Protein AF-A0A1G7CCJ1-F1 (afdb_monomer_lite)

Radius of gyration: 15.15 Å; chains: 1; bounding box: 44×26×37 Å

Sequence (143 aa):
MKAAAIASVDDFLDRLARQVRGIEDPAEAMTEGVVYTLAEVRRTPHLGILLTGTYPNVHPDGITSPEARAFGMTMIRRFDVDWERHGYDDDALGELVEYVLRTMQSFFVSPGNPPRSDDELRGYLRRWMGTAIMAQTRRSASN

Secondary structure (DSSP, 8-state):
-HHHHHHHHHHHHHHHHHHTTT---HHHHHHHHHHHHHHHHHH-HHHHHHHTT--TTS-TTGGGSHHHHHHHHHHHTTSS--TTTTT--HHHHHHHHHHHHHHHHHHHH--BTTBPPHHHHHHHHIIIIIHHHHHHHHHHTT-

Organism: NCBI:txid168276

pLDDT: mean 82.75, std 15.92, range [35.06, 98.06]

Foldseek 3Di:
DVVVLVVVVVVLLVVLLVQQEPPAQPLLSLLRSLLSLLVVCVVPVSSVCVQQVVPPPDDPVTCLPPVNLVVLLVSSVSHNYPQVLLQDDPVNSSVLSNVSSVVSNCCSVDCDVVHDDSVVSSVVSCVPVVVVSSVNSVVNVVD

Structure (mmCIF, N/CA/C/O backbone):
data_AF-A0A1G7CCJ1-F1
#
_entry.id   AF-A0A1G7CCJ1-F1
#
loop_
_atom_site.group_PDB
_atom_site.id
_atom_site.type_symbol
_atom_site.label_atom_id
_atom_site.label_alt_id
_atom_site.label_comp_id
_atom_site.label_asym_id
_atom_site.label_entity_id
_atom_site.label_seq_id
_atom_site.pdbx_PDB_ins_code
_atom_site.Cartn_x
_atom_site.Cartn_y
_atom_site.Cartn_z
_atom_site.occupancy
_atom_site.B_iso_or_equiv
_atom_site.auth_seq_id
_atom_site.auth_comp_id
_atom_site.auth_asym_id
_atom_site.auth_atom_id
_atom_site.pdbx_PDB_model_num
ATOM 1 N N . MET A 1 1 ? 13.101 -15.102 -22.897 1.00 54.12 1 MET A N 1
ATOM 2 C CA . MET A 1 1 ? 13.209 -14.045 -21.861 1.00 54.12 1 MET A CA 1
ATOM 3 C C . MET A 1 1 ? 11.857 -13.632 -21.281 1.00 54.12 1 MET A C 1
ATOM 5 O O . MET A 1 1 ? 11.734 -13.671 -20.069 1.00 54.12 1 MET A O 1
ATOM 9 N N . LYS A 1 2 ? 10.823 -13.337 -22.090 1.00 54.59 2 LYS A N 1
ATOM 10 C CA . LYS A 1 2 ? 9.481 -12.956 -21.590 1.00 54.59 2 LYS A CA 1
ATOM 11 C C . LYS A 1 2 ? 8.853 -13.969 -20.609 1.00 54.59 2 LYS A C 1
ATOM 13 O O . LYS A 1 2 ? 8.361 -13.563 -19.569 1.00 54.59 2 LYS A O 1
ATOM 18 N N . ALA A 1 3 ? 8.948 -15.273 -20.888 1.00 56.88 3 ALA A N 1
ATOM 19 C CA . ALA A 1 3 ? 8.424 -16.322 -20.000 1.00 56.88 3 ALA A CA 1
ATOM 20 C C . ALA A 1 3 ? 9.140 -16.398 -18.634 1.00 56.88 3 ALA A C 1
ATOM 22 O O . ALA A 1 3 ? 8.488 -16.585 -17.617 1.00 56.88 3 ALA A O 1
ATOM 23 N N . ALA A 1 4 ? 10.463 -16.196 -18.598 1.00 59.22 4 ALA A N 1
ATOM 24 C CA . ALA A 1 4 ? 11.232 -16.179 -17.349 1.00 59.22 4 ALA A CA 1
ATOM 25 C C . ALA A 1 4 ? 10.944 -14.921 -16.509 1.00 59.22 4 ALA A C 1
ATOM 27 O O . ALA A 1 4 ? 10.896 -14.996 -15.287 1.00 59.22 4 ALA A O 1
ATOM 28 N N . ALA A 1 5 ? 10.705 -13.779 -17.165 1.00 59.91 5 ALA A N 1
ATOM 29 C CA . ALA A 1 5 ? 10.281 -12.552 -16.495 1.00 59.91 5 ALA A CA 1
ATOM 30 C C . ALA A 1 5 ? 8.881 -12.692 -15.872 1.00 59.91 5 ALA A C 1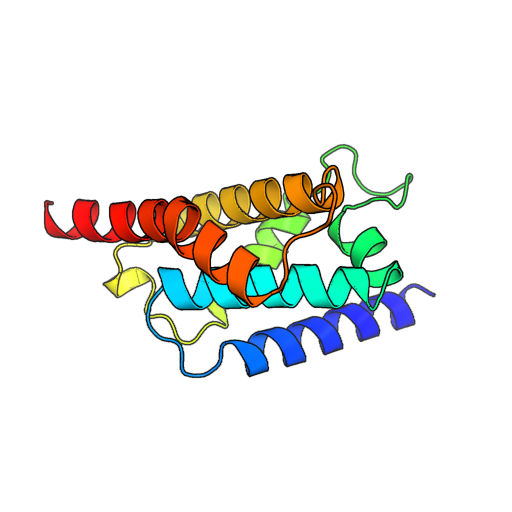
ATOM 32 O O . ALA A 1 5 ? 8.691 -12.285 -14.734 1.00 59.91 5 ALA A O 1
ATOM 33 N N . ILE A 1 6 ? 7.932 -13.316 -16.582 1.00 63.06 6 ILE A N 1
ATOM 34 C CA . ILE A 1 6 ? 6.584 -13.592 -16.055 1.00 63.06 6 ILE A CA 1
ATOM 35 C C . ILE A 1 6 ? 6.656 -14.548 -14.858 1.00 63.06 6 ILE A C 1
ATOM 37 O O . ILE A 1 6 ? 6.134 -14.223 -13.800 1.00 63.06 6 ILE A O 1
ATOM 41 N N . ALA A 1 7 ? 7.400 -15.653 -14.975 1.00 67.88 7 ALA A N 1
ATOM 42 C CA . ALA A 1 7 ? 7.570 -16.604 -13.875 1.00 67.88 7 ALA A CA 1
ATOM 43 C C . ALA A 1 7 ? 8.207 -15.969 -12.622 1.00 67.88 7 ALA A C 1
ATOM 45 O O . ALA A 1 7 ? 7.828 -16.295 -11.502 1.00 67.88 7 ALA A O 1
ATOM 46 N N . SER A 1 8 ? 9.154 -15.040 -12.801 1.00 70.75 8 SER A N 1
ATOM 47 C CA . SER A 1 8 ? 9.759 -14.301 -11.687 1.00 70.75 8 SER A CA 1
ATOM 48 C C . SER A 1 8 ? 8.778 -13.351 -10.999 1.00 70.75 8 SER A C 1
ATOM 50 O O . SER A 1 8 ? 8.907 -13.131 -9.795 1.00 70.75 8 SER A O 1
ATOM 52 N N . VAL A 1 9 ? 7.844 -12.756 -11.746 1.00 72.56 9 VAL A N 1
ATOM 53 C CA . VAL A 1 9 ? 6.793 -11.905 -11.177 1.00 72.56 9 VAL A CA 1
ATOM 54 C C . VAL A 1 9 ? 5.794 -12.767 -10.419 1.00 72.56 9 VAL A C 1
ATOM 56 O O . VAL A 1 9 ? 5.519 -12.456 -9.268 1.00 72.56 9 VAL A O 1
ATOM 59 N N . ASP A 1 10 ? 5.322 -13.865 -11.008 1.00 76.69 10 ASP A N 1
ATOM 60 C CA . ASP A 1 10 ? 4.365 -14.769 -10.360 1.00 76.69 10 ASP A CA 1
ATOM 61 C C . ASP A 1 10 ? 4.911 -15.315 -9.030 1.00 76.69 10 ASP A C 1
ATOM 63 O O . ASP A 1 10 ? 4.242 -15.214 -8.002 1.00 76.69 10 ASP A O 1
ATOM 67 N N . ASP A 1 11 ? 6.167 -15.780 -9.004 1.00 83.38 11 ASP A N 1
ATOM 68 C CA . ASP A 1 11 ? 6.814 -16.224 -7.761 1.00 83.38 11 ASP A CA 1
ATOM 69 C C . ASP A 1 11 ? 6.924 -15.094 -6.722 1.00 83.38 11 ASP A C 1
ATOM 71 O O . ASP A 1 11 ? 6.679 -15.302 -5.532 1.00 83.38 11 ASP A O 1
ATOM 75 N N . PHE A 1 12 ? 7.255 -13.872 -7.151 1.00 84.88 12 PHE A N 1
ATOM 76 C CA . PHE A 1 12 ? 7.267 -12.717 -6.255 1.00 84.88 12 PHE A CA 1
ATOM 77 C C . PHE A 1 12 ? 5.878 -12.449 -5.655 1.00 84.88 12 PHE A C 1
ATOM 79 O O . PHE A 1 12 ? 5.780 -12.205 -4.451 1.00 84.88 12 PHE A O 1
ATOM 86 N N . LEU A 1 13 ? 4.810 -12.531 -6.453 1.00 83.44 13 LEU A N 1
ATOM 87 C CA . LEU A 1 13 ? 3.446 -12.318 -5.967 1.00 83.44 13 LEU A CA 1
ATOM 88 C C . LEU A 1 13 ? 3.031 -13.373 -4.947 1.00 83.44 13 LEU A C 1
ATOM 90 O O . LEU A 1 13 ? 2.451 -13.023 -3.920 1.00 83.44 13 LEU A O 1
ATOM 94 N N . ASP A 1 14 ? 3.365 -14.638 -5.191 1.00 88.31 14 ASP A N 1
ATOM 95 C CA . ASP A 1 14 ? 3.083 -15.727 -4.258 1.00 88.31 14 ASP A CA 1
ATOM 96 C C . ASP A 1 14 ? 3.811 -15.530 -2.927 1.00 88.31 14 ASP A C 1
ATOM 98 O O . ASP A 1 14 ? 3.257 -15.785 -1.852 1.00 88.31 14 ASP A O 1
ATOM 102 N N . ARG A 1 15 ? 5.061 -15.057 -2.977 1.00 91.88 15 ARG A N 1
ATOM 103 C CA . ARG A 1 15 ? 5.837 -14.752 -1.773 1.00 91.88 15 ARG A CA 1
ATOM 104 C C . ARG A 1 15 ? 5.298 -13.526 -1.037 1.00 91.88 15 ARG A C 1
ATOM 106 O O . ARG A 1 15 ? 5.171 -13.592 0.182 1.00 91.88 15 ARG A O 1
ATOM 113 N N . LEU A 1 16 ? 4.909 -12.469 -1.749 1.00 91.94 16 LEU A N 1
ATOM 114 C CA . LEU A 1 16 ? 4.268 -11.288 -1.166 1.00 91.94 16 LEU A CA 1
ATOM 115 C C . LEU A 1 16 ? 2.932 -11.650 -0.499 1.00 91.94 16 LEU A C 1
ATOM 117 O O . LEU A 1 16 ? 2.718 -11.304 0.659 1.00 91.94 16 LEU A O 1
ATOM 121 N N . ALA A 1 17 ? 2.067 -12.410 -1.174 1.00 90.88 17 ALA A N 1
ATOM 122 C CA . ALA A 1 17 ? 0.801 -12.876 -0.606 1.00 90.88 17 ALA A CA 1
ATOM 123 C C . ALA A 1 17 ? 1.019 -13.771 0.625 1.00 90.88 17 ALA A C 1
ATOM 125 O O . ALA A 1 17 ? 0.250 -13.737 1.581 1.00 90.88 17 ALA A O 1
ATOM 126 N N . ARG A 1 18 ? 2.091 -14.573 0.638 1.00 95.06 18 ARG A N 1
ATOM 127 C CA . ARG A 1 18 ? 2.478 -15.354 1.819 1.00 95.06 18 ARG A CA 1
ATOM 128 C C . ARG A 1 18 ? 2.975 -14.471 2.962 1.00 95.06 18 ARG A C 1
ATOM 130 O O . ARG A 1 18 ? 2.658 -14.783 4.103 1.00 95.06 18 ARG A O 1
ATOM 137 N N . GLN A 1 19 ? 3.723 -13.411 2.660 1.00 95.31 19 GLN A N 1
ATOM 138 C CA . GLN A 1 19 ? 4.271 -12.490 3.655 1.00 95.31 19 GLN A CA 1
ATOM 139 C C . GLN A 1 19 ? 3.171 -11.773 4.441 1.00 95.31 19 GLN A C 1
ATOM 141 O O . GLN A 1 19 ? 3.284 -11.637 5.654 1.00 95.31 19 GLN A O 1
ATOM 146 N N . VAL A 1 20 ? 2.109 -11.331 3.763 1.00 96.75 20 VAL A N 1
ATOM 147 C CA . VAL A 1 20 ? 1.019 -10.558 4.387 1.00 96.75 20 VAL A CA 1
ATOM 148 C C . VAL A 1 20 ? -0.143 -11.418 4.891 1.00 96.75 20 VAL A C 1
ATOM 150 O O . VAL A 1 20 ? -1.162 -10.893 5.331 1.00 96.75 20 VAL A O 1
ATOM 153 N N . ARG A 1 21 ? -0.016 -12.745 4.815 1.00 96.75 21 ARG A N 1
ATOM 154 C CA . ARG A 1 21 ? -1.083 -13.675 5.190 1.00 96.75 21 ARG A CA 1
ATOM 155 C C . ARG A 1 21 ? -1.463 -13.523 6.662 1.00 96.75 21 ARG A C 1
ATOM 157 O O . ARG A 1 21 ? -0.595 -13.515 7.532 1.00 96.75 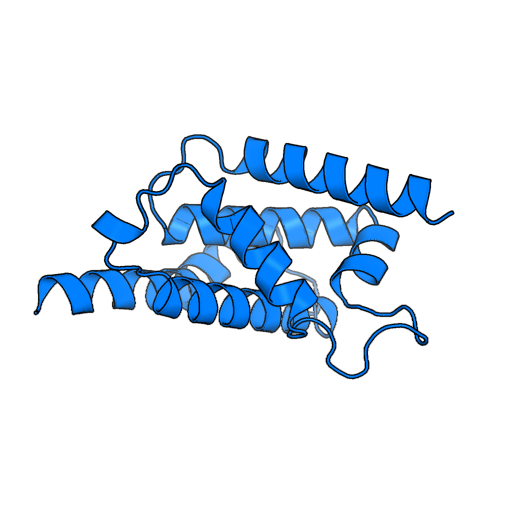21 ARG A O 1
ATOM 164 N N . GLY A 1 22 ? -2.762 -13.480 6.932 1.00 97.31 22 GLY A N 1
ATOM 165 C CA . GLY A 1 22 ? -3.340 -13.313 8.263 1.00 97.31 22 GLY A CA 1
ATOM 166 C C . GLY A 1 22 ? -3.280 -11.883 8.803 1.00 97.31 22 GLY A C 1
ATOM 167 O O . GLY A 1 22 ? -3.675 -11.663 9.945 1.00 97.31 22 GLY A O 1
ATOM 168 N N . ILE A 1 23 ? -2.786 -10.914 8.023 1.00 98.06 23 ILE A N 1
ATOM 169 C CA . ILE A 1 23 ? -2.841 -9.499 8.392 1.00 98.06 23 ILE A CA 1
ATOM 170 C C . ILE A 1 23 ? -4.163 -8.923 7.883 1.00 98.06 23 ILE A C 1
ATOM 172 O O . ILE A 1 23 ? -4.323 -8.673 6.692 1.00 98.06 23 ILE A O 1
ATOM 176 N N . GLU A 1 24 ? -5.100 -8.712 8.805 1.00 97.19 24 GLU A N 1
ATOM 177 C CA . GLU A 1 24 ? -6.444 -8.204 8.494 1.00 97.19 24 GLU A CA 1
ATOM 178 C C . GLU A 1 24 ? -6.535 -6.670 8.559 1.00 97.19 24 GLU A C 1
ATOM 180 O O . GLU A 1 24 ? -7.429 -6.079 7.960 1.00 97.19 24 GLU A O 1
ATOM 185 N N . ASP A 1 25 ? -5.615 -6.005 9.271 1.00 96.75 25 ASP A N 1
ATOM 186 C CA . ASP A 1 25 ? -5.591 -4.542 9.351 1.00 96.75 25 ASP A CA 1
ATOM 187 C C . ASP A 1 25 ? -5.049 -3.932 8.039 1.00 96.75 25 ASP A C 1
ATOM 189 O O . ASP A 1 25 ? -3.912 -4.236 7.654 1.00 96.75 25 ASP A O 1
ATOM 193 N N . PRO A 1 26 ? -5.799 -3.035 7.364 1.00 96.81 26 PRO A N 1
ATOM 194 C CA . PRO A 1 26 ? -5.385 -2.441 6.093 1.00 96.81 26 PRO A CA 1
ATOM 195 C C . PRO A 1 26 ? -4.033 -1.724 6.155 1.00 96.81 26 PRO A C 1
ATOM 197 O O . PRO A 1 26 ? -3.238 -1.793 5.216 1.00 96.81 26 PRO A O 1
ATOM 200 N N . ALA A 1 27 ? -3.764 -0.998 7.244 1.00 96.94 27 ALA A N 1
ATOM 201 C CA . ALA A 1 27 ? -2.559 -0.190 7.365 1.00 96.94 27 ALA A CA 1
ATOM 202 C C . ALA A 1 27 ? -1.328 -1.068 7.598 1.00 96.94 27 ALA A C 1
ATOM 204 O O . ALA A 1 27 ? -0.285 -0.821 6.984 1.00 96.94 27 ALA A O 1
ATOM 205 N N . GLU A 1 28 ? -1.443 -2.099 8.433 1.00 97.56 28 GLU A N 1
ATOM 206 C CA . GLU A 1 28 ? -0.376 -3.074 8.657 1.00 97.56 28 GLU A CA 1
ATOM 207 C C . GLU A 1 28 ? -0.130 -3.926 7.400 1.00 97.56 28 GLU A C 1
ATOM 209 O O . GLU A 1 28 ? 1.023 -4.070 6.990 1.00 97.56 28 GLU A O 1
ATOM 214 N N . ALA A 1 29 ? -1.179 -4.399 6.714 1.00 97.62 29 ALA A N 1
ATOM 215 C CA . ALA A 1 29 ? -1.040 -5.215 5.504 1.00 97.62 29 ALA A CA 1
ATOM 216 C C . ALA A 1 29 ? -0.330 -4.451 4.374 1.00 97.62 29 ALA A C 1
ATOM 218 O O . ALA A 1 29 ? 0.618 -4.957 3.766 1.00 97.62 29 ALA A O 1
ATOM 219 N N . MET A 1 30 ? -0.727 -3.196 4.127 1.00 97.00 30 MET A N 1
ATOM 220 C CA . MET A 1 30 ? -0.071 -2.359 3.118 1.00 97.00 30 MET A CA 1
ATOM 221 C C . MET A 1 30 ? 1.342 -1.955 3.529 1.00 97.00 30 MET A C 1
ATOM 223 O O . MET A 1 30 ? 2.235 -1.911 2.682 1.00 97.00 30 MET A O 1
ATOM 227 N N . THR A 1 31 ? 1.576 -1.678 4.814 1.00 97.44 31 THR A N 1
ATOM 228 C CA . THR A 1 31 ? 2.924 -1.371 5.309 1.00 97.44 31 THR A CA 1
ATOM 229 C C . THR A 1 31 ? 3.860 -2.549 5.077 1.00 97.44 31 THR A C 1
ATOM 231 O O . THR A 1 31 ? 4.918 -2.370 4.471 1.00 97.44 31 THR A O 1
ATOM 234 N N . GLU A 1 32 ? 3.470 -3.747 5.505 1.00 97.62 32 GLU A N 1
ATOM 235 C CA . GLU A 1 32 ? 4.298 -4.939 5.357 1.00 97.62 32 GLU A CA 1
ATOM 236 C C . GLU A 1 32 ? 4.502 -5.300 3.882 1.00 97.62 32 GLU A C 1
ATOM 238 O O . GLU A 1 32 ? 5.630 -5.563 3.464 1.00 97.62 32 GLU A O 1
ATOM 243 N N . GLY A 1 33 ? 3.451 -5.213 3.059 1.00 95.44 33 GLY A N 1
ATOM 244 C CA . GLY A 1 33 ? 3.552 -5.479 1.626 1.00 95.44 33 GLY A CA 1
ATOM 245 C C . GLY A 1 33 ? 4.520 -4.538 0.899 1.00 95.44 33 GLY A C 1
ATOM 246 O O . GLY A 1 33 ? 5.323 -4.983 0.072 1.00 95.44 33 GLY A O 1
ATOM 247 N N . VAL A 1 34 ? 4.510 -3.243 1.234 1.00 94.88 34 VAL A N 1
ATOM 248 C CA . VAL A 1 34 ? 5.438 -2.260 0.650 1.00 94.88 34 VAL A CA 1
ATOM 249 C C . VAL A 1 34 ? 6.867 -2.489 1.134 1.00 94.88 34 VAL A C 1
ATOM 251 O O . VAL A 1 34 ? 7.780 -2.514 0.307 1.00 94.88 34 VAL A O 1
ATOM 254 N N . VAL A 1 35 ? 7.082 -2.691 2.440 1.00 95.69 35 VAL A N 1
ATOM 255 C CA . VAL A 1 35 ? 8.418 -2.979 2.995 1.00 95.69 35 VAL A CA 1
ATOM 256 C C . VAL A 1 35 ? 9.007 -4.223 2.334 1.00 95.69 35 VAL A C 1
ATOM 258 O O . VAL A 1 35 ? 10.132 -4.174 1.834 1.00 95.69 35 VAL A O 1
ATOM 261 N N . TYR A 1 36 ? 8.225 -5.302 2.259 1.00 93.88 36 TYR A N 1
ATOM 262 C CA . TYR A 1 36 ? 8.631 -6.545 1.614 1.00 93.88 36 TYR A CA 1
ATOM 263 C C . TYR A 1 36 ? 9.018 -6.323 0.152 1.00 93.88 36 TYR A C 1
ATOM 265 O O . TYR A 1 36 ? 10.093 -6.737 -0.281 1.00 93.88 36 TYR A O 1
ATOM 273 N N . THR A 1 37 ? 8.184 -5.610 -0.606 1.00 90.44 37 THR A N 1
ATOM 274 C CA . THR A 1 37 ? 8.453 -5.362 -2.026 1.00 90.44 37 THR A CA 1
ATOM 275 C C . THR A 1 37 ? 9.720 -4.533 -2.234 1.00 90.44 37 THR A C 1
ATOM 277 O O . THR A 1 37 ? 10.541 -4.859 -3.092 1.00 90.44 37 THR A O 1
ATOM 280 N N . LEU A 1 38 ? 9.924 -3.483 -1.434 1.00 89.38 38 LEU A N 1
ATOM 281 C CA . LEU A 1 38 ? 11.129 -2.652 -1.505 1.00 89.38 38 LEU A CA 1
ATOM 282 C C . LEU A 1 38 ? 12.391 -3.453 -1.142 1.00 89.38 38 LEU A C 1
ATOM 284 O O . LEU A 1 38 ? 13.425 -3.298 -1.798 1.00 89.38 38 LEU A O 1
ATOM 288 N N . ALA A 1 39 ? 12.315 -4.340 -0.147 1.00 89.56 39 ALA A N 1
ATOM 289 C CA . ALA A 1 39 ? 13.414 -5.230 0.221 1.00 89.56 39 ALA A CA 1
ATOM 290 C C . ALA A 1 39 ? 13.733 -6.246 -0.891 1.00 89.56 39 ALA A C 1
ATOM 292 O O . ALA A 1 39 ? 14.901 -6.437 -1.243 1.00 89.56 39 ALA A O 1
ATOM 293 N N . GLU A 1 40 ? 12.711 -6.854 -1.495 1.00 87.00 40 GLU A N 1
ATOM 294 C CA . GLU A 1 40 ? 12.889 -7.830 -2.573 1.00 87.00 40 GLU A CA 1
ATOM 295 C C . GLU A 1 40 ? 13.462 -7.204 -3.844 1.00 87.00 40 GLU A C 1
ATOM 297 O O . GLU A 1 40 ? 14.350 -7.792 -4.462 1.00 87.00 40 GLU A O 1
ATOM 302 N N . VAL A 1 41 ? 13.054 -5.983 -4.197 1.00 82.25 41 VAL A N 1
ATOM 303 C CA . VAL A 1 41 ? 13.640 -5.249 -5.330 1.00 82.25 41 VAL A CA 1
ATOM 304 C C . VAL A 1 41 ? 15.127 -4.966 -5.114 1.00 82.25 41 VAL A C 1
ATOM 306 O O . VAL A 1 41 ? 15.918 -5.108 -6.047 1.00 82.25 41 VAL A O 1
ATOM 309 N N . ARG A 1 42 ? 15.543 -4.624 -3.886 1.00 79.12 42 ARG A N 1
ATOM 310 C CA . ARG A 1 42 ? 16.967 -4.425 -3.557 1.00 79.12 42 ARG A CA 1
ATOM 311 C C . ARG A 1 42 ? 17.784 -5.709 -3.713 1.00 79.12 42 ARG A C 1
ATOM 313 O O . ARG A 1 42 ? 18.944 -5.638 -4.111 1.00 79.12 42 ARG A O 1
ATOM 320 N N . ARG A 1 43 ? 17.198 -6.869 -3.400 1.00 80.75 43 ARG A N 1
ATOM 321 C CA . ARG A 1 43 ? 17.838 -8.191 -3.551 1.00 80.75 43 ARG A CA 1
ATOM 322 C C . ARG A 1 43 ? 17.814 -8.696 -4.992 1.00 80.75 43 ARG A C 1
ATOM 324 O O . ARG A 1 43 ? 18.716 -9.422 -5.400 1.00 80.75 43 ARG A O 1
ATOM 331 N N . THR A 1 44 ? 16.805 -8.287 -5.754 1.00 79.25 44 THR A N 1
ATOM 332 C CA . THR A 1 44 ? 16.480 -8.831 -7.072 1.00 79.25 44 THR A CA 1
ATOM 333 C C . THR A 1 44 ? 16.318 -7.690 -8.087 1.00 79.25 44 THR A C 1
ATOM 335 O O . THR A 1 44 ? 15.196 -7.323 -8.440 1.00 79.25 44 THR A O 1
ATOM 338 N N . PRO A 1 45 ? 17.417 -7.108 -8.610 1.00 69.19 45 PRO A N 1
ATOM 339 C CA . PRO A 1 45 ? 17.356 -5.884 -9.419 1.00 69.19 45 PRO A CA 1
ATOM 340 C C . PRO A 1 45 ? 16.464 -5.965 -10.669 1.00 69.19 45 PRO A C 1
ATOM 342 O O . PRO A 1 45 ? 15.878 -4.966 -11.082 1.00 69.19 45 PRO A O 1
ATOM 345 N N . HIS A 1 46 ? 16.308 -7.155 -11.262 1.00 69.88 46 HIS A N 1
ATOM 346 C CA . HIS A 1 46 ? 15.426 -7.359 -12.416 1.00 69.88 46 HIS A CA 1
ATOM 347 C C . HIS A 1 46 ? 13.933 -7.236 -12.068 1.00 69.88 46 HIS A C 1
ATOM 349 O 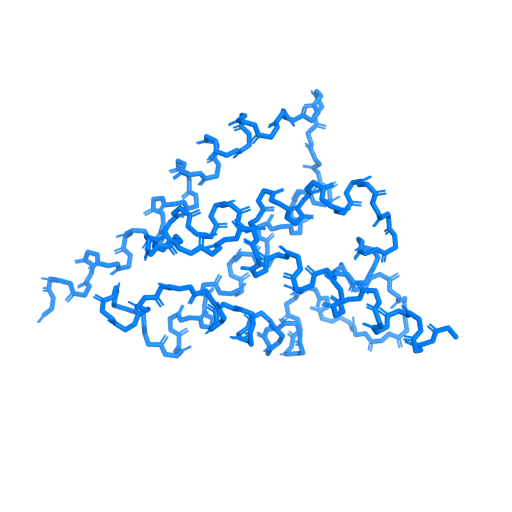O . HIS A 1 46 ? 13.167 -6.788 -12.919 1.00 69.88 46 HIS A O 1
ATOM 355 N N . LEU A 1 47 ? 13.522 -7.536 -10.826 1.00 68.88 47 LEU A N 1
ATOM 356 C CA . LEU A 1 47 ? 12.173 -7.212 -10.342 1.00 68.88 47 LEU A CA 1
ATOM 357 C C . LEU A 1 47 ? 11.969 -5.697 -10.286 1.00 68.88 47 LEU A C 1
ATOM 359 O O . LEU A 1 47 ? 10.924 -5.211 -10.700 1.00 68.88 47 LEU A O 1
ATOM 363 N N . GLY A 1 48 ? 12.982 -4.937 -9.859 1.00 65.56 48 GLY A N 1
ATOM 364 C CA . GLY A 1 48 ? 12.937 -3.473 -9.871 1.00 65.56 48 GLY A CA 1
ATOM 365 C C . GLY A 1 48 ? 12.701 -2.901 -11.265 1.00 65.56 48 GLY A C 1
ATOM 366 O O . GLY A 1 48 ? 11.844 -2.041 -11.435 1.00 65.56 48 GLY A O 1
ATOM 367 N N . ILE A 1 49 ? 13.401 -3.416 -12.278 1.00 65.56 49 ILE A N 1
ATOM 368 C CA . ILE A 1 49 ? 13.235 -3.001 -13.682 1.00 65.56 49 ILE A CA 1
ATOM 369 C C . ILE A 1 49 ? 11.816 -3.305 -14.190 1.00 65.56 49 ILE A C 1
ATOM 371 O O . ILE A 1 49 ? 11.216 -2.469 -14.867 1.00 65.56 49 ILE A O 1
ATOM 375 N N . LEU A 1 50 ? 11.265 -4.470 -13.835 1.00 64.69 50 LEU A N 1
ATOM 376 C CA . LEU A 1 50 ? 9.906 -4.872 -14.209 1.00 64.69 50 LEU A CA 1
ATOM 377 C C . LEU A 1 50 ? 8.835 -4.018 -13.514 1.00 64.69 50 LEU A C 1
ATOM 379 O O . LEU A 1 50 ? 7.900 -3.573 -14.172 1.00 64.69 50 LEU A O 1
ATOM 383 N N . LEU A 1 51 ? 8.991 -3.743 -12.215 1.00 61.94 51 LEU A N 1
ATOM 384 C CA . LEU A 1 51 ? 8.026 -2.980 -11.412 1.00 61.94 51 LEU A CA 1
ATOM 385 C C . LEU A 1 51 ? 8.073 -1.467 -11.674 1.00 61.94 51 LEU A C 1
ATOM 387 O O . LEU A 1 51 ? 7.064 -0.785 -11.533 1.00 61.94 51 LEU A O 1
ATOM 391 N N . THR A 1 52 ? 9.228 -0.926 -12.068 1.00 56.62 52 THR A N 1
ATOM 392 C CA . THR A 1 52 ? 9.383 0.503 -12.409 1.00 56.62 52 THR A CA 1
ATOM 393 C C . THR A 1 52 ? 9.026 0.826 -13.858 1.00 56.62 52 THR A C 1
ATOM 395 O O . THR A 1 52 ? 9.009 1.997 -14.229 1.00 56.62 52 THR A O 1
ATOM 398 N N . GLY A 1 53 ? 8.748 -0.186 -14.687 1.00 52.41 53 GLY A N 1
ATOM 399 C CA . GLY A 1 53 ? 8.471 0.007 -16.110 1.00 52.41 53 GLY A CA 1
ATOM 400 C C . GLY A 1 53 ? 9.697 0.431 -16.927 1.00 52.41 53 GLY A C 1
ATOM 401 O O . GLY A 1 53 ? 9.548 0.884 -18.058 1.00 52.41 53 GLY A O 1
ATOM 402 N N . THR A 1 54 ? 10.918 0.252 -16.408 1.00 42.06 54 THR A N 1
ATOM 403 C CA . THR A 1 54 ? 12.168 0.646 -17.088 1.00 42.06 54 THR A CA 1
ATOM 404 C C . THR A 1 54 ? 12.600 -0.376 -18.155 1.00 42.06 54 THR A C 1
ATOM 406 O O . THR A 1 54 ? 13.777 -0.696 -18.301 1.00 42.06 54 THR A O 1
ATOM 409 N N . TYR A 1 55 ? 11.650 -0.905 -18.928 1.00 36.94 55 TYR A N 1
ATOM 410 C CA . TYR A 1 55 ? 11.933 -1.374 -20.282 1.00 36.94 55 TYR A CA 1
ATOM 411 C C . TYR A 1 55 ? 11.534 -0.235 -21.229 1.00 36.94 55 TYR A C 1
ATOM 413 O O . TYR A 1 55 ? 10.338 0.016 -21.375 1.00 36.94 55 TYR A O 1
ATOM 421 N N . PRO A 1 56 ? 12.488 0.445 -21.894 1.00 35.06 56 PRO A N 1
ATOM 422 C CA . PRO A 1 56 ? 12.245 1.678 -22.657 1.00 35.06 56 PRO A CA 1
ATOM 423 C C . PRO A 1 56 ? 11.299 1.550 -23.871 1.00 35.06 56 PRO A C 1
ATOM 425 O O . PRO A 1 56 ? 11.123 2.515 -24.602 1.00 35.06 56 PRO A O 1
ATOM 428 N N . ASN A 1 57 ? 10.662 0.393 -24.084 1.00 36.81 57 ASN A N 1
ATOM 429 C CA . ASN A 1 57 ? 9.858 0.095 -25.269 1.00 36.81 57 ASN A CA 1
ATOM 430 C C . ASN A 1 57 ? 8.406 -0.329 -24.980 1.00 36.81 57 ASN A C 1
ATOM 432 O O . ASN A 1 57 ? 7.766 -0.824 -25.905 1.00 36.81 57 ASN A O 1
ATOM 436 N N . VAL A 1 58 ? 7.877 -0.211 -23.749 1.00 46.06 58 VAL A N 1
ATOM 437 C CA . VAL A 1 58 ? 6.516 -0.723 -23.468 1.00 46.06 58 VAL A CA 1
ATOM 438 C C . VAL A 1 58 ? 5.502 0.364 -23.103 1.00 46.06 58 VAL A C 1
ATOM 440 O O . VAL A 1 58 ? 4.569 0.508 -23.884 1.00 46.06 58 VAL A O 1
ATOM 443 N N . HIS A 1 59 ? 5.656 1.187 -22.055 1.00 44.66 59 HIS A N 1
ATOM 444 C CA . HIS A 1 59 ? 4.616 2.180 -21.703 1.00 44.66 59 HIS A CA 1
ATOM 445 C C . HIS A 1 59 ? 5.183 3.551 -21.277 1.00 44.66 59 HIS A C 1
ATOM 447 O O . HIS A 1 59 ? 5.933 3.608 -20.303 1.00 44.66 59 HIS A O 1
ATOM 453 N N . PRO A 1 60 ? 4.802 4.660 -21.949 1.00 41.34 60 PRO A N 1
ATOM 454 C CA . PRO A 1 60 ? 5.166 6.026 -21.548 1.00 41.34 60 PRO A CA 1
ATOM 455 C C . PRO A 1 60 ? 4.646 6.423 -20.154 1.00 41.34 60 PRO A C 1
ATOM 457 O O . PRO A 1 60 ? 5.211 7.313 -19.526 1.00 41.34 60 PRO A O 1
ATOM 460 N N . ASP A 1 61 ? 3.607 5.737 -19.661 1.00 47.59 61 ASP A N 1
ATOM 461 C CA . ASP A 1 61 ? 2.846 6.119 -18.460 1.00 47.59 61 ASP A CA 1
ATOM 462 C C . ASP A 1 61 ? 3.351 5.476 -17.145 1.00 47.59 61 ASP A C 1
ATOM 464 O O . ASP A 1 61 ? 2.787 5.700 -16.071 1.00 47.59 61 ASP A O 1
ATOM 468 N N . GLY A 1 62 ? 4.443 4.701 -17.199 1.00 61.94 62 GLY A N 1
ATOM 469 C CA . GLY A 1 62 ? 5.194 4.248 -16.019 1.00 61.94 62 GLY A CA 1
ATOM 470 C C . GLY A 1 62 ? 4.413 3.398 -15.000 1.00 61.94 62 GLY A C 1
ATOM 471 O O . GLY A 1 62 ? 3.481 2.663 -15.335 1.00 61.94 62 GLY A O 1
ATOM 472 N N . ILE A 1 63 ? 4.824 3.492 -13.728 1.00 65.81 63 ILE A N 1
ATOM 473 C CA . ILE A 1 63 ? 4.300 2.734 -12.570 1.00 65.81 63 ILE A CA 1
ATOM 474 C C . ILE A 1 63 ? 2.818 3.017 -12.250 1.00 65.81 63 ILE A C 1
ATOM 476 O O . ILE A 1 63 ? 2.234 2.344 -11.410 1.00 65.81 63 ILE A O 1
ATOM 480 N N . THR A 1 64 ? 2.206 4.008 -12.905 1.00 68.06 64 THR A N 1
ATOM 481 C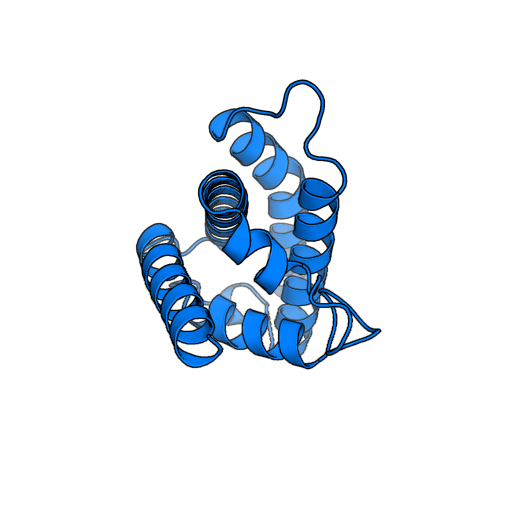 CA . THR A 1 64 ? 0.784 4.372 -12.771 1.00 68.06 64 THR A CA 1
ATOM 482 C C . THR A 1 64 ? -0.030 4.076 -14.030 1.00 68.06 64 THR A C 1
ATOM 484 O O . THR A 1 64 ? -1.179 4.504 -14.128 1.00 68.06 64 THR A O 1
ATOM 487 N N . SER A 1 65 ? 0.546 3.353 -14.993 1.00 71.25 65 SER A N 1
ATOM 488 C CA . SER A 1 65 ? -0.168 2.875 -16.180 1.00 71.25 65 SER A CA 1
ATOM 489 C C . SER A 1 65 ? -1.426 2.070 -15.806 1.00 71.25 65 SER A C 1
ATOM 491 O O . SER A 1 65 ? -1.467 1.451 -14.733 1.00 71.25 65 SER A O 1
ATOM 493 N N . PRO A 1 66 ? -2.461 2.045 -16.668 1.00 74.62 66 PRO A N 1
ATOM 494 C CA . PRO A 1 66 ? -3.656 1.226 -16.454 1.00 74.62 66 PRO A CA 1
ATOM 495 C C . PRO A 1 66 ? -3.331 -0.238 -16.128 1.00 74.62 66 PRO A C 1
ATOM 497 O O . PRO A 1 66 ? -3.961 -0.833 -15.256 1.00 74.62 66 PRO A O 1
ATOM 500 N N . GLU A 1 67 ? -2.302 -0.795 -16.764 1.00 70.56 67 GLU A N 1
ATOM 501 C CA . GLU A 1 67 ? -1.813 -2.153 -16.540 1.00 70.56 67 GLU A CA 1
ATOM 502 C C . GLU A 1 67 ? -1.225 -2.319 -15.133 1.00 70.56 67 GLU A C 1
ATOM 504 O O . GLU A 1 67 ? -1.557 -3.281 -14.437 1.00 70.56 67 GLU A O 1
ATOM 509 N N . ALA A 1 68 ? -0.399 -1.369 -14.677 1.00 73.62 68 ALA A N 1
ATOM 510 C CA . ALA A 1 68 ? 0.163 -1.381 -13.326 1.00 73.62 68 ALA A CA 1
ATOM 511 C C . ALA A 1 68 ? -0.929 -1.242 -12.253 1.00 73.62 68 ALA A C 1
ATOM 513 O O . ALA A 1 68 ? -0.887 -1.933 -11.232 1.00 73.62 68 ALA A O 1
ATOM 514 N N . ARG A 1 69 ? -1.950 -0.410 -12.502 1.00 81.94 69 ARG A N 1
ATOM 515 C CA . ARG A 1 69 ? -3.110 -0.270 -11.607 1.00 81.94 69 ARG A CA 1
ATOM 516 C C . ARG A 1 69 ? -3.950 -1.547 -11.575 1.00 81.94 69 ARG A C 1
ATOM 518 O O . ARG A 1 69 ? -4.268 -2.021 -10.489 1.00 81.94 69 ARG A O 1
ATOM 525 N N . ALA A 1 70 ? -4.254 -2.156 -12.722 1.00 81.69 70 ALA A N 1
ATOM 526 C CA . ALA A 1 70 ? -4.989 -3.424 -12.789 1.00 81.69 70 ALA A CA 1
ATOM 527 C C . ALA A 1 70 ? -4.241 -4.566 -12.077 1.00 81.69 70 ALA A C 1
ATOM 529 O O . ALA A 1 70 ? -4.837 -5.383 -11.367 1.00 81.69 70 ALA A O 1
ATOM 530 N N . PHE A 1 71 ? -2.916 -4.592 -12.214 1.00 78.62 71 PHE A N 1
ATOM 531 C CA . PHE A 1 71 ? -2.057 -5.523 -11.497 1.00 78.62 71 PHE A CA 1
ATOM 532 C C . PHE A 1 71 ? -2.101 -5.292 -9.980 1.00 78.62 71 PHE A C 1
ATOM 534 O O . PHE A 1 71 ? -2.345 -6.231 -9.221 1.00 78.62 71 PHE A O 1
ATOM 541 N N . GLY A 1 72 ? -1.938 -4.042 -9.536 1.00 85.38 72 GLY A N 1
ATOM 542 C CA . GLY A 1 72 ? -2.054 -3.667 -8.127 1.00 85.38 72 GLY A CA 1
ATOM 543 C C . GLY A 1 72 ? -3.424 -4.009 -7.535 1.00 85.38 72 GLY A C 1
ATOM 544 O O . GLY A 1 72 ? -3.488 -4.564 -6.442 1.00 85.38 72 GLY A O 1
ATOM 545 N N . MET A 1 73 ? -4.505 -3.796 -8.291 1.00 90.62 73 MET A N 1
ATOM 546 C CA . MET A 1 73 ? -5.868 -4.189 -7.908 1.00 90.62 73 MET A CA 1
ATOM 547 C C . MET A 1 73 ? -6.020 -5.702 -7.747 1.00 90.62 73 MET A C 1
ATOM 549 O O . MET A 1 73 ? -6.652 -6.177 -6.806 1.00 90.62 73 MET A O 1
ATOM 553 N N . THR A 1 74 ? -5.409 -6.484 -8.637 1.00 86.44 74 THR A N 1
ATOM 554 C CA . THR A 1 74 ? -5.404 -7.946 -8.506 1.00 86.44 74 THR A CA 1
ATOM 555 C C . THR A 1 74 ? -4.654 -8.375 -7.242 1.00 86.44 74 THR A C 1
ATOM 557 O O . THR A 1 74 ? -5.060 -9.324 -6.577 1.00 86.44 74 THR A O 1
ATOM 560 N N . MET A 1 75 ? -3.573 -7.677 -6.887 1.00 85.19 75 MET A N 1
ATOM 561 C CA . MET A 1 75 ? -2.773 -7.994 -5.706 1.00 85.19 75 MET A CA 1
ATOM 562 C C . MET A 1 75 ? -3.421 -7.596 -4.390 1.00 85.19 75 MET A C 1
ATOM 564 O O . MET A 1 75 ? -3.457 -8.416 -3.479 1.00 85.19 75 MET A O 1
ATOM 568 N N . ILE A 1 76 ? -3.951 -6.379 -4.284 1.00 92.25 76 ILE A N 1
ATOM 569 C CA . ILE A 1 76 ? -4.555 -5.894 -3.039 1.00 92.25 76 ILE A CA 1
ATOM 570 C C . ILE A 1 76 ? -5.772 -6.743 -2.637 1.00 92.25 76 ILE A C 1
ATOM 572 O O . ILE A 1 76 ? -5.982 -7.016 -1.460 1.00 92.25 76 ILE A O 1
ATOM 576 N N . ARG A 1 77 ? -6.505 -7.281 -3.622 1.00 92.75 77 ARG A N 1
ATOM 577 C CA . ARG A 1 77 ? -7.618 -8.221 -3.411 1.00 92.75 77 ARG A CA 1
ATOM 578 C C . ARG A 1 77 ? -7.195 -9.619 -2.940 1.00 92.75 77 ARG A C 1
ATOM 580 O O . ARG A 1 77 ? -8.056 -10.406 -2.569 1.00 92.75 77 ARG A O 1
ATOM 587 N N . ARG A 1 78 ? -5.900 -9.958 -2.973 1.00 90.88 78 ARG A N 1
ATOM 588 C CA . ARG A 1 78 ? -5.368 -11.217 -2.413 1.00 90.88 78 ARG A CA 1
ATOM 589 C C . ARG A 1 78 ? -4.994 -11.102 -0.937 1.00 90.88 78 ARG A C 1
ATOM 591 O O . ARG A 1 78 ? -4.596 -12.105 -0.355 1.00 90.88 78 ARG A O 1
ATOM 598 N N . PHE A 1 79 ? -5.032 -9.902 -0.364 1.00 95.56 79 PHE A N 1
ATOM 599 C CA . PHE A 1 79 ? -4.728 -9.709 1.049 1.00 95.56 79 PHE A CA 1
ATOM 600 C C . PHE A 1 79 ? -5.922 -10.179 1.880 1.00 95.56 79 PHE A C 1
ATOM 602 O O . PHE A 1 79 ? -7.063 -10.037 1.445 1.00 95.56 79 PHE A O 1
ATOM 609 N N . ASP A 1 80 ? -5.667 -10.679 3.088 1.00 96.81 80 ASP A N 1
ATOM 610 C CA . ASP A 1 80 ? -6.707 -11.166 4.009 1.00 96.81 80 ASP A CA 1
ATOM 611 C C . ASP A 1 80 ? -7.476 -10.011 4.698 1.00 96.81 80 ASP A C 1
ATOM 613 O O . ASP A 1 80 ? -8.008 -10.156 5.794 1.00 96.81 80 ASP A O 1
ATOM 617 N N . VAL A 1 81 ? -7.525 -8.839 4.057 1.00 97.31 81 VAL A N 1
ATOM 618 C CA . VAL A 1 81 ? -8.182 -7.625 4.546 1.00 97.31 81 VAL A CA 1
ATOM 619 C C . VAL A 1 81 ? -9.604 -7.568 3.994 1.00 97.31 81 VAL A C 1
ATOM 621 O O . VAL A 1 81 ? -9.818 -7.597 2.781 1.00 97.31 81 VAL A O 1
ATOM 624 N N . ASP A 1 82 ? -10.582 -7.407 4.881 1.00 96.06 82 ASP A N 1
ATOM 625 C CA . ASP A 1 82 ? -11.970 -7.117 4.510 1.00 96.06 82 ASP A CA 1
ATOM 626 C C . ASP A 1 82 ? -12.115 -5.631 4.129 1.00 96.06 82 ASP A C 1
ATOM 628 O O . ASP A 1 82 ? -12.518 -4.778 4.923 1.00 96.06 82 ASP A O 1
ATOM 632 N N . TRP A 1 83 ? -11.692 -5.303 2.907 1.00 95.75 83 TRP A N 1
ATOM 633 C CA . TRP A 1 83 ? -11.611 -3.928 2.408 1.00 95.75 83 TRP A CA 1
ATOM 634 C C . TRP A 1 83 ? -12.941 -3.173 2.510 1.00 95.75 83 TRP A C 1
ATOM 636 O O . TRP A 1 83 ? -12.960 -2.034 2.984 1.00 95.75 83 TRP A O 1
ATOM 646 N N . GLU A 1 84 ? -14.051 -3.819 2.151 1.00 94.69 84 GLU A N 1
ATOM 647 C CA . GLU A 1 84 ? -15.387 -3.221 2.224 1.00 94.69 84 GLU A CA 1
ATOM 648 C C . GLU A 1 84 ? -15.760 -2.877 3.670 1.00 94.69 84 GLU A C 1
ATOM 650 O O . GLU A 1 84 ? -16.186 -1.752 3.948 1.00 94.69 84 GLU A O 1
ATOM 655 N N . ARG A 1 85 ? -15.509 -3.785 4.626 1.00 93.62 85 ARG A N 1
ATOM 656 C CA . ARG A 1 85 ? -15.712 -3.514 6.061 1.00 93.62 85 ARG A CA 1
ATOM 657 C C . ARG A 1 85 ? -14.844 -2.367 6.575 1.00 93.62 85 ARG A C 1
ATOM 659 O O . ARG A 1 85 ? -15.240 -1.665 7.507 1.00 93.62 85 ARG A O 1
ATOM 666 N N . HIS A 1 86 ? -13.683 -2.152 5.967 1.00 94.38 86 HIS A N 1
ATOM 667 C CA . HIS A 1 86 ? -12.803 -1.021 6.253 1.00 94.38 86 HIS A CA 1
ATOM 668 C C . HIS A 1 86 ? -13.152 0.257 5.477 1.00 94.38 86 HIS A C 1
ATOM 670 O O . HIS A 1 86 ? -12.441 1.259 5.611 1.00 94.38 86 HIS A O 1
ATOM 676 N N . GLY A 1 87 ? -14.259 0.262 4.731 1.00 93.62 87 GLY A N 1
ATOM 677 C CA . GLY A 1 87 ? -14.767 1.436 4.032 1.00 93.62 87 GLY A CA 1
ATOM 678 C C . GLY A 1 87 ? -14.112 1.688 2.678 1.00 93.62 87 GLY A C 1
ATOM 679 O O . GLY A 1 87 ? -14.094 2.837 2.234 1.00 93.62 87 GLY A O 1
ATOM 680 N N . TYR A 1 88 ? -13.547 0.655 2.054 1.00 95.44 88 TYR A N 1
ATOM 681 C CA . TYR A 1 88 ? -12.967 0.713 0.719 1.00 95.44 88 TYR A CA 1
ATOM 682 C C . TYR A 1 88 ? -13.880 0.017 -0.289 1.00 95.44 88 TYR A C 1
ATOM 684 O O . TYR A 1 88 ? -14.024 -1.202 -0.262 1.00 95.44 88 TYR A O 1
ATOM 692 N N . ASP A 1 89 ? -14.468 0.804 -1.184 1.00 93.69 89 ASP A N 1
ATOM 693 C CA . ASP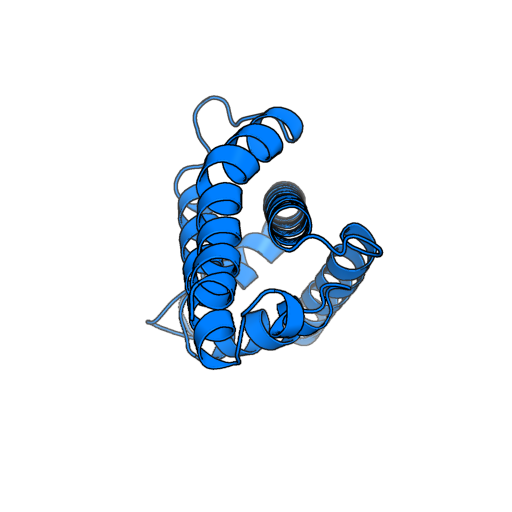 A 1 89 ? -15.065 0.314 -2.423 1.00 93.69 89 ASP A CA 1
ATOM 694 C C . ASP A 1 89 ? -13.998 0.194 -3.530 1.00 93.69 89 ASP A C 1
ATOM 696 O O . ASP A 1 89 ? -12.811 0.466 -3.318 1.00 93.69 89 ASP A O 1
ATOM 700 N N . ASP A 1 90 ? -14.413 -0.231 -4.724 1.00 92.81 90 ASP A N 1
ATOM 701 C CA . ASP A 1 90 ? -13.508 -0.422 -5.861 1.00 92.81 90 ASP A CA 1
ATOM 702 C C . ASP A 1 90 ? -12.794 0.870 -6.290 1.00 92.81 90 ASP A C 1
ATOM 704 O O . ASP A 1 90 ? -11.615 0.821 -6.659 1.00 92.81 90 ASP A O 1
ATOM 708 N N . ASP A 1 91 ? -13.464 2.020 -6.193 1.00 93.25 91 ASP A N 1
ATOM 709 C CA . ASP A 1 91 ? -12.880 3.318 -6.533 1.00 93.25 91 ASP A CA 1
ATOM 710 C C . ASP A 1 91 ? -11.819 3.721 -5.497 1.00 93.25 91 ASP A C 1
ATOM 712 O O . ASP A 1 91 ? -10.682 4.041 -5.860 1.00 93.25 91 ASP A O 1
ATOM 716 N N . ALA A 1 92 ? -12.130 3.606 -4.201 1.00 94.31 92 ALA A N 1
ATOM 717 C CA . ALA A 1 92 ? -11.188 3.874 -3.118 1.00 94.31 92 ALA A CA 1
ATOM 718 C C . ALA A 1 92 ? -9.993 2.905 -3.129 1.00 94.31 92 ALA A C 1
ATOM 720 O O . ALA A 1 92 ? -8.864 3.312 -2.840 1.00 94.31 92 ALA A O 1
ATOM 721 N N . LEU A 1 93 ? -10.201 1.632 -3.486 1.00 95.56 93 LEU A N 1
ATOM 722 C CA . LEU A 1 93 ? -9.107 0.680 -3.703 1.00 95.56 93 LEU A CA 1
ATOM 723 C C . LEU A 1 93 ? -8.234 1.090 -4.891 1.00 95.56 93 LEU A C 1
ATOM 725 O O . LEU A 1 93 ? -7.007 1.031 -4.796 1.00 95.56 93 LEU A O 1
ATOM 729 N N . GLY A 1 94 ? -8.840 1.548 -5.986 1.00 93.56 94 GLY A N 1
ATOM 730 C CA . GLY A 1 94 ? -8.116 2.045 -7.154 1.00 93.56 94 GLY A CA 1
ATOM 731 C C . GLY A 1 94 ? -7.242 3.264 -6.844 1.00 93.56 94 GLY A C 1
ATOM 732 O O . GLY A 1 94 ? -6.123 3.374 -7.362 1.00 93.56 94 GLY A O 1
ATOM 733 N N . GLU A 1 95 ? -7.722 4.171 -5.992 1.00 94.50 95 GLU A N 1
ATOM 734 C CA . GLU A 1 95 ? -6.946 5.309 -5.484 1.00 94.50 95 GLU A CA 1
ATOM 735 C C . GLU A 1 95 ? -5.821 4.862 -4.539 1.00 94.50 95 GLU A C 1
ATOM 737 O O . GLU A 1 95 ? -4.685 5.326 -4.670 1.00 94.50 95 GLU A O 1
ATOM 742 N N . LEU A 1 96 ? -6.095 3.920 -3.629 1.00 95.88 96 LEU A N 1
ATOM 743 C CA . LEU A 1 96 ? -5.090 3.363 -2.719 1.00 95.88 96 LEU A CA 1
ATOM 744 C C . LEU A 1 96 ? -3.950 2.678 -3.484 1.00 95.88 96 LEU A C 1
ATOM 746 O O . LEU A 1 96 ? -2.775 2.903 -3.181 1.00 95.88 96 LEU A O 1
ATOM 750 N N . VAL A 1 97 ? -4.279 1.877 -4.500 1.00 93.75 97 VAL A N 1
ATOM 751 C CA . VAL A 1 97 ? -3.292 1.228 -5.371 1.00 93.75 97 VAL A CA 1
ATOM 752 C C . VAL A 1 97 ? -2.413 2.268 -6.057 1.00 93.75 97 VAL A C 1
ATOM 754 O O . VAL A 1 97 ? -1.188 2.154 -6.021 1.00 93.75 97 VAL A O 1
ATOM 757 N N . GLU A 1 98 ? -3.006 3.311 -6.641 1.00 92.19 98 GLU A N 1
ATOM 758 C CA . GLU A 1 98 ? -2.232 4.384 -7.268 1.00 92.19 98 GLU A CA 1
ATOM 759 C C . GLU A 1 98 ? -1.306 5.087 -6.264 1.00 92.19 98 GLU A C 1
ATOM 761 O O . GLU A 1 98 ? -0.117 5.281 -6.540 1.00 92.19 98 GLU A O 1
ATOM 766 N N . TYR A 1 99 ? -1.831 5.442 -5.090 1.00 94.81 99 TYR A N 1
ATOM 767 C CA . TYR A 1 99 ? -1.069 6.091 -4.028 1.00 94.81 99 TYR A CA 1
ATOM 768 C C . TYR A 1 99 ? 0.152 5.261 -3.606 1.00 94.81 99 TYR A C 1
ATOM 770 O O . TYR A 1 99 ? 1.263 5.792 -3.481 1.00 94.81 99 TYR A O 1
ATOM 778 N N . VAL A 1 100 ? -0.021 3.951 -3.433 1.00 93.38 100 VAL A N 1
ATOM 779 C CA . VAL A 1 100 ? 1.059 3.044 -3.029 1.00 93.38 100 VAL A CA 1
ATOM 780 C C . VAL A 1 100 ? 2.085 2.851 -4.142 1.00 93.38 100 VAL A C 1
ATOM 782 O O . VAL A 1 100 ? 3.284 2.904 -3.867 1.00 93.38 100 VAL A O 1
ATOM 785 N N . LEU A 1 101 ? 1.654 2.726 -5.399 1.00 88.06 101 LEU A N 1
ATOM 786 C CA . LEU A 1 101 ? 2.558 2.642 -6.551 1.00 88.06 101 LEU A CA 1
ATOM 787 C C . LEU A 1 101 ? 3.447 3.891 -6.662 1.00 88.06 101 LEU A C 1
ATOM 789 O O . LEU A 1 101 ? 4.671 3.776 -6.767 1.00 88.06 101 LEU A O 1
ATOM 793 N N . ARG A 1 102 ? 2.862 5.090 -6.542 1.00 89.56 102 ARG A N 1
ATOM 794 C CA . ARG A 1 102 ? 3.617 6.358 -6.508 1.00 89.56 102 ARG A CA 1
ATOM 795 C C . ARG A 1 102 ? 4.564 6.429 -5.309 1.00 89.56 102 ARG A C 1
ATOM 797 O O . ARG A 1 102 ? 5.705 6.874 -5.444 1.00 89.56 102 ARG A O 1
ATOM 804 N N . THR A 1 103 ? 4.121 5.954 -4.146 1.00 92.44 103 THR A N 1
ATOM 805 C CA . THR A 1 103 ? 4.950 5.898 -2.935 1.00 92.44 103 THR A CA 1
ATOM 806 C C . THR A 1 103 ? 6.168 5.005 -3.157 1.00 92.44 103 THR A C 1
ATOM 808 O O . THR A 1 103 ? 7.295 5.445 -2.936 1.00 92.44 103 THR A O 1
ATOM 811 N N . MET A 1 104 ? 5.986 3.790 -3.674 1.00 88.88 104 MET A N 1
ATOM 812 C CA . MET A 1 104 ? 7.087 2.873 -3.981 1.00 88.88 104 MET A CA 1
ATOM 813 C C . MET A 1 104 ? 8.055 3.451 -5.016 1.00 88.88 104 MET A C 1
ATOM 815 O O . MET A 1 104 ? 9.268 3.355 -4.832 1.00 88.88 104 MET A O 1
ATOM 819 N N . GLN A 1 105 ? 7.541 4.124 -6.052 1.00 84.25 105 GLN A N 1
ATOM 820 C CA . GLN A 1 105 ? 8.373 4.810 -7.043 1.00 84.25 105 GLN A CA 1
ATOM 821 C C . GLN A 1 105 ? 9.346 5.797 -6.399 1.00 84.25 105 GLN A C 1
ATOM 823 O O . GLN A 1 105 ? 10.518 5.834 -6.771 1.00 84.25 105 GLN A O 1
ATOM 828 N N . SER A 1 106 ? 8.880 6.568 -5.412 1.00 88.69 106 SER A N 1
ATOM 829 C CA . SER A 1 106 ? 9.720 7.546 -4.715 1.00 88.69 106 SER A CA 1
ATOM 830 C C . SER A 1 106 ? 10.913 6.886 -4.014 1.00 88.69 106 SER A C 1
ATOM 832 O O . SER A 1 106 ? 12.023 7.413 -4.073 1.00 88.69 106 SER A O 1
ATOM 834 N N . PHE A 1 107 ? 10.721 5.694 -3.440 1.00 88.25 107 PHE A N 1
ATOM 835 C CA . PHE A 1 107 ? 11.793 4.923 -2.810 1.00 88.25 107 PHE A CA 1
ATOM 836 C C . PHE A 1 107 ? 12.727 4.271 -3.829 1.00 88.25 107 PHE A C 1
ATOM 838 O O . PHE A 1 107 ? 13.920 4.162 -3.561 1.00 88.25 107 PHE A O 1
ATOM 845 N N . PHE A 1 108 ? 12.223 3.867 -4.999 1.00 80.56 108 PHE A N 1
ATOM 846 C CA . PHE A 1 108 ? 13.079 3.368 -6.079 1.00 80.56 108 PHE A CA 1
ATOM 847 C C . PHE A 1 108 ? 13.985 4.463 -6.647 1.00 80.56 108 PHE A C 1
ATOM 849 O O . PHE A 1 108 ? 15.160 4.213 -6.902 1.00 80.56 108 PHE A O 1
ATOM 856 N N . VAL A 1 109 ? 13.455 5.677 -6.816 1.00 82.31 109 VAL A N 1
ATOM 857 C CA . VAL A 1 109 ? 14.212 6.829 -7.329 1.00 82.31 109 VAL A CA 1
ATOM 858 C C . VAL A 1 109 ? 15.152 7.402 -6.263 1.00 82.31 109 VAL A C 1
ATOM 860 O O . VAL A 1 109 ? 16.267 7.808 -6.578 1.00 82.31 109 VAL A O 1
ATOM 863 N N . SER A 1 110 ? 14.720 7.432 -5.001 1.00 84.75 110 SER A N 1
ATOM 864 C CA . SER A 1 110 ? 15.459 8.036 -3.891 1.00 84.75 110 SER A CA 1
ATOM 865 C C . SER A 1 110 ? 15.369 7.174 -2.619 1.00 84.75 110 SER A C 1
ATOM 867 O O . SER A 1 110 ? 14.613 7.497 -1.697 1.00 84.75 110 SER A O 1
ATOM 869 N N . PRO A 1 111 ? 16.179 6.105 -2.506 1.00 79.81 111 PRO A N 1
ATOM 870 C CA . PRO A 1 111 ? 16.124 5.159 -1.383 1.00 79.81 111 PRO A CA 1
ATOM 871 C C . PRO A 1 111 ? 16.636 5.713 -0.036 1.00 79.81 111 PRO A C 1
ATOM 873 O O . PRO A 1 111 ? 16.496 5.051 0.994 1.00 79.81 111 PRO A O 1
ATOM 876 N N . GLY A 1 112 ? 17.209 6.922 -0.018 1.00 81.81 112 GLY A N 1
ATOM 877 C CA . GLY A 1 112 ? 17.836 7.545 1.157 1.00 81.81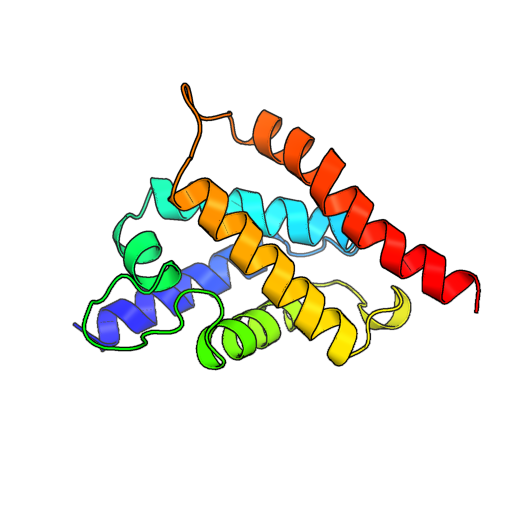 112 GLY A CA 1
ATOM 878 C C . GLY A 1 112 ? 19.353 7.320 1.236 1.00 81.81 112 GLY A C 1
ATOM 879 O O . GLY A 1 112 ? 19.905 6.496 0.509 1.00 81.81 112 GLY A O 1
ATOM 880 N N . ASN A 1 113 ? 20.038 8.077 2.105 1.00 77.62 113 ASN A N 1
ATOM 881 C CA . ASN A 1 113 ? 21.486 7.974 2.323 1.00 77.62 113 ASN A CA 1
ATOM 882 C C . ASN A 1 113 ? 21.857 8.167 3.816 1.00 77.62 113 ASN A C 1
ATOM 884 O O . ASN A 1 113 ? 21.863 9.310 4.279 1.00 77.62 113 ASN A O 1
ATOM 888 N N . PRO A 1 114 ? 22.172 7.090 4.566 1.00 83.25 114 PRO A N 1
ATOM 889 C CA . PRO A 1 114 ? 22.044 5.685 4.168 1.00 83.25 114 PRO A CA 1
ATOM 890 C C . PRO A 1 114 ? 20.566 5.264 4.019 1.00 83.25 114 PRO A C 1
ATOM 892 O O . PRO A 1 114 ? 19.679 5.920 4.576 1.00 83.25 114 PRO A O 1
ATOM 895 N N . PRO A 1 115 ? 20.266 4.182 3.276 1.00 83.44 115 PRO A N 1
ATOM 896 C CA . PRO A 1 115 ? 18.927 3.604 3.262 1.00 83.44 115 PRO A CA 1
ATOM 897 C C . PRO A 1 115 ? 18.504 3.178 4.672 1.00 83.44 115 PRO A C 1
ATOM 899 O O . PRO A 1 115 ? 19.321 2.656 5.432 1.00 83.44 115 PRO A O 1
ATOM 902 N N . ARG A 1 116 ? 17.222 3.365 5.000 1.00 90.12 116 ARG A N 1
ATOM 903 C CA . ARG A 1 116 ? 16.637 2.861 6.253 1.00 90.12 116 ARG A CA 1
ATOM 904 C C . ARG A 1 116 ? 16.749 1.335 6.328 1.00 90.12 116 ARG A C 1
ATOM 906 O O . ARG A 1 116 ? 16.665 0.655 5.303 1.00 90.12 116 ARG A O 1
ATOM 913 N N . SER A 1 117 ? 16.890 0.807 7.541 1.00 91.81 117 SER A N 1
ATOM 914 C CA . SER A 1 117 ? 16.617 -0.607 7.815 1.00 91.81 117 SER A CA 1
ATOM 915 C C . SER A 1 117 ? 15.130 -0.925 7.613 1.00 91.81 117 SER A C 1
ATOM 917 O O . SER A 1 117 ? 14.285 -0.025 7.612 1.00 91.81 117 SER A O 1
ATOM 919 N N . ASP A 1 118 ? 14.798 -2.206 7.455 1.00 91.62 118 ASP A N 1
ATOM 920 C CA . ASP A 1 118 ? 13.418 -2.640 7.206 1.00 91.62 118 ASP A CA 1
ATOM 921 C C . ASP A 1 118 ? 12.482 -2.242 8.367 1.00 91.62 118 ASP A C 1
ATOM 923 O O . ASP A 1 118 ? 11.358 -1.799 8.131 1.00 91.62 118 ASP A O 1
ATOM 927 N N . ASP A 1 119 ? 12.961 -2.289 9.616 1.00 95.31 119 ASP A N 1
ATOM 928 C CA . ASP A 1 119 ? 12.187 -1.887 10.799 1.00 95.31 119 ASP A CA 1
ATOM 929 C C . ASP A 1 119 ? 11.950 -0.373 10.868 1.00 95.31 119 ASP A C 1
ATOM 931 O O . ASP A 1 119 ? 10.838 0.080 11.163 1.00 95.31 119 ASP A O 1
ATOM 935 N N . GLU A 1 120 ? 12.963 0.433 10.540 1.00 95.88 120 GLU A N 1
ATOM 936 C CA . GLU A 1 120 ? 12.815 1.888 10.440 1.00 95.88 120 GLU A CA 1
ATOM 937 C C . GLU A 1 120 ? 11.863 2.275 9.306 1.00 95.88 120 GLU A C 1
ATOM 939 O O . GLU A 1 120 ? 11.068 3.209 9.449 1.00 95.88 120 GLU A O 1
ATOM 944 N N . LEU A 1 121 ? 11.926 1.559 8.180 1.00 95.12 121 LEU A N 1
ATOM 945 C CA . LEU A 1 121 ? 11.037 1.772 7.047 1.00 95.12 121 LEU A CA 1
ATOM 946 C C . LEU A 1 121 ? 9.596 1.387 7.394 1.00 95.12 121 LEU A C 1
ATOM 948 O O . LEU A 1 121 ? 8.690 2.166 7.099 1.00 95.12 121 LEU A O 1
ATOM 952 N N . ARG A 1 122 ? 9.383 0.265 8.094 1.00 96.75 122 ARG A N 1
ATOM 953 C CA . ARG A 1 122 ? 8.068 -0.135 8.616 1.00 96.75 122 ARG A CA 1
ATOM 954 C C . ARG A 1 122 ? 7.497 0.937 9.538 1.00 96.75 122 ARG A C 1
ATOM 956 O O . ARG A 1 122 ? 6.361 1.365 9.354 1.00 96.75 122 ARG A O 1
ATOM 963 N N . GLY A 1 123 ? 8.293 1.446 10.480 1.00 97.19 123 GLY A N 1
ATOM 964 C CA . GLY A 1 123 ? 7.875 2.531 11.371 1.00 97.19 123 GLY A CA 1
ATOM 965 C C . GLY A 1 123 ? 7.543 3.834 10.633 1.00 97.19 123 GLY A C 1
ATOM 966 O O . GLY A 1 123 ? 6.570 4.511 10.976 1.00 97.19 123 GLY A O 1
ATOM 967 N N . TYR A 1 124 ? 8.329 4.181 9.611 1.00 96.38 124 TYR A N 1
ATOM 968 C CA . TYR A 1 124 ? 8.106 5.360 8.774 1.00 96.38 124 TYR A CA 1
ATOM 969 C C . TYR A 1 124 ? 6.820 5.241 7.945 1.00 96.38 124 TYR A C 1
ATOM 971 O O . TYR A 1 124 ? 5.979 6.142 7.980 1.00 96.38 124 TYR A O 1
ATOM 979 N N . LEU A 1 125 ? 6.648 4.125 7.235 1.00 97.38 125 LEU A N 1
ATOM 980 C CA . LEU A 1 125 ? 5.487 3.869 6.388 1.00 97.38 125 LEU A CA 1
ATOM 981 C C . LEU A 1 125 ? 4.216 3.732 7.220 1.00 97.38 125 LEU A C 1
ATOM 983 O O . LEU A 1 125 ? 3.236 4.406 6.921 1.00 97.38 125 LEU A O 1
ATOM 987 N N . ARG A 1 126 ? 4.241 2.995 8.333 1.00 96.69 126 ARG A N 1
ATOM 988 C CA . ARG A 1 126 ? 3.081 2.906 9.227 1.00 96.69 126 ARG A CA 1
ATOM 989 C C . ARG A 1 126 ? 2.630 4.280 9.725 1.00 96.69 126 ARG A C 1
ATOM 991 O O . ARG A 1 126 ? 1.437 4.560 9.783 1.00 96.69 126 ARG A O 1
ATOM 998 N N . ARG A 1 127 ? 3.576 5.172 10.043 1.00 97.06 127 ARG A N 1
ATOM 999 C CA . ARG A 1 127 ? 3.261 6.529 10.514 1.00 97.06 127 ARG A CA 1
ATOM 1000 C C . ARG A 1 127 ? 2.592 7.381 9.442 1.00 97.06 127 ARG A C 1
ATOM 1002 O O . ARG A 1 127 ? 1.631 8.071 9.758 1.00 97.06 127 ARG A O 1
ATOM 1009 N N . TRP A 1 128 ? 3.105 7.381 8.216 1.00 97.12 128 TRP A N 1
ATOM 1010 C CA . TRP A 1 128 ? 2.631 8.298 7.174 1.00 97.12 128 TRP A CA 1
ATOM 1011 C C . TRP A 1 128 ? 1.597 7.654 6.254 1.00 97.12 128 TRP A C 1
ATOM 1013 O O . TRP A 1 128 ? 0.480 8.151 6.140 1.00 97.12 128 TRP A O 1
ATOM 1023 N N . MET A 1 129 ? 1.951 6.521 5.654 1.00 97.00 129 MET A N 1
ATOM 1024 C CA . MET A 1 129 ? 1.079 5.750 4.770 1.00 97.00 129 MET A CA 1
ATOM 1025 C C . MET A 1 129 ? -0.040 5.069 5.563 1.00 97.00 129 MET A C 1
ATOM 1027 O O . MET A 1 129 ? -1.208 5.220 5.218 1.00 97.00 129 MET A O 1
ATOM 1031 N N . GLY A 1 130 ? 0.289 4.401 6.674 1.00 96.38 130 GLY A N 1
ATOM 1032 C CA . GLY A 1 130 ? -0.709 3.739 7.519 1.00 96.38 130 GLY A CA 1
ATOM 1033 C C . GLY A 1 130 ? -1.759 4.709 8.069 1.00 96.38 130 GLY A C 1
ATOM 1034 O O . GLY A 1 130 ? -2.953 4.436 7.997 1.00 96.38 130 GLY A O 1
ATOM 1035 N N . THR A 1 131 ? -1.349 5.902 8.515 1.00 95.19 131 THR A N 1
ATOM 1036 C CA . THR A 1 131 ? -2.298 6.937 8.971 1.00 95.19 131 THR A CA 1
ATOM 1037 C C . THR A 1 131 ? -3.232 7.416 7.856 1.00 95.19 131 THR A C 1
ATOM 1039 O O . THR A 1 131 ? -4.415 7.642 8.122 1.00 95.19 131 THR A O 1
ATOM 1042 N N . ALA A 1 132 ? -2.732 7.575 6.624 1.00 95.19 132 ALA A N 1
ATOM 1043 C CA . ALA A 1 132 ? -3.559 7.944 5.474 1.00 95.19 132 ALA A CA 1
ATOM 1044 C C . ALA A 1 132 ? -4.589 6.851 5.148 1.00 95.19 132 ALA A C 1
ATOM 1046 O O . ALA A 1 132 ? -5.759 7.160 4.932 1.00 95.19 132 ALA A O 1
ATOM 1047 N N . ILE A 1 133 ? -4.181 5.580 5.210 1.00 95.56 133 ILE A N 1
ATOM 1048 C CA . ILE A 1 133 ? -5.065 4.420 5.035 1.00 95.56 133 ILE A CA 1
ATOM 1049 C C . ILE A 1 133 ? -6.158 4.418 6.117 1.00 95.56 133 ILE A C 1
ATOM 1051 O O . ILE A 1 133 ? -7.346 4.467 5.816 1.00 95.56 133 ILE A O 1
ATOM 1055 N N . MET A 1 134 ? -5.789 4.511 7.396 1.00 92.75 134 MET A N 1
ATOM 1056 C CA . MET A 1 134 ? -6.763 4.545 8.500 1.00 92.75 134 MET A CA 1
ATOM 1057 C C . MET A 1 134 ? -7.739 5.734 8.432 1.00 92.75 134 MET A C 1
ATOM 1059 O O . MET A 1 134 ? -8.829 5.687 9.008 1.00 92.75 134 MET A O 1
ATOM 1063 N N . ALA A 1 135 ? -7.365 6.832 7.766 1.00 91.44 135 ALA A N 1
ATOM 1064 C CA . ALA A 1 135 ? -8.251 7.979 7.593 1.00 91.44 135 ALA A CA 1
ATOM 1065 C C . ALA A 1 135 ? -9.470 7.656 6.709 1.00 91.44 135 ALA A C 1
ATOM 1067 O O . ALA A 1 135 ? -10.544 8.195 6.981 1.00 91.44 135 ALA A O 1
ATOM 1068 N N . GLN A 1 136 ? -9.338 6.750 5.732 1.00 88.00 136 GLN A N 1
ATOM 1069 C CA . GLN A 1 136 ? -10.463 6.246 4.938 1.00 88.00 136 GLN A CA 1
ATOM 1070 C C . GLN A 1 136 ? -11.507 5.578 5.836 1.00 88.00 136 GLN A C 1
ATOM 1072 O O . GLN A 1 136 ? -12.670 5.973 5.824 1.00 88.00 136 GLN A O 1
ATOM 1077 N N . THR A 1 137 ? -11.084 4.623 6.670 1.00 76.62 137 THR A N 1
ATOM 1078 C CA . THR A 1 137 ? -11.989 3.851 7.536 1.00 76.62 137 THR A CA 1
ATOM 1079 C C . THR A 1 137 ? -12.791 4.746 8.479 1.00 76.62 137 THR A C 1
ATOM 1081 O O . THR A 1 137 ? -13.982 4.526 8.696 1.00 76.62 137 THR A O 1
ATOM 1084 N N . ARG A 1 138 ? -12.178 5.818 8.998 1.00 76.06 138 ARG A N 1
ATOM 1085 C CA . ARG A 1 138 ? -12.882 6.799 9.842 1.00 76.06 138 ARG A CA 1
ATOM 1086 C C . ARG A 1 138 ? -13.932 7.611 9.086 1.00 76.06 138 ARG A C 1
ATOM 1088 O O . ARG A 1 138 ? -14.952 7.958 9.679 1.00 76.06 138 ARG A O 1
ATOM 1095 N N . ARG A 1 139 ? -13.696 7.919 7.807 1.00 73.69 139 ARG A N 1
ATOM 1096 C CA . ARG A 1 139 ? -14.667 8.637 6.972 1.00 73.69 139 ARG A CA 1
ATOM 1097 C C . ARG A 1 139 ? -15.929 7.802 6.780 1.00 73.69 139 ARG A C 1
ATOM 1099 O O . ARG A 1 139 ? -17.019 8.332 6.947 1.00 73.69 139 ARG A O 1
ATOM 1106 N N . SER A 1 140 ? -15.778 6.506 6.523 1.00 65.81 140 SER A N 1
ATOM 1107 C CA . SER A 1 140 ? -16.916 5.600 6.330 1.00 65.81 140 SER A CA 1
ATOM 1108 C C . SER A 1 140 ? -17.718 5.360 7.612 1.00 65.81 140 SER A C 1
ATOM 1110 O O . SER A 1 140 ? -18.926 5.208 7.535 1.00 65.81 140 SER A O 1
ATOM 1112 N N . ALA A 1 141 ? -17.087 5.399 8.791 1.00 63.78 141 ALA A N 1
ATOM 1113 C CA . ALA A 1 141 ? -17.788 5.317 10.080 1.00 63.78 141 ALA A CA 1
ATOM 1114 C C . ALA A 1 141 ? -18.537 6.608 10.481 1.00 63.78 141 ALA A C 1
ATOM 1116 O O . ALA A 1 141 ? -19.275 6.602 11.464 1.00 63.78 141 ALA A O 1
ATOM 1117 N N . SER A 1 142 ? -18.299 7.719 9.777 1.00 61.62 142 SER A N 1
ATOM 1118 C CA . SER A 1 142 ? -18.912 9.028 10.057 1.00 61.62 142 SER A CA 1
ATOM 1119 C C . SER A 1 142 ? -20.051 9.386 9.087 1.00 61.62 142 SER A C 1
ATOM 1121 O O . SER A 1 142 ? -20.657 10.444 9.254 1.00 61.62 142 SER A O 1
ATOM 1123 N N . ASN A 1 143 ? -20.311 8.534 8.089 1.00 52.41 143 ASN A N 1
ATOM 1124 C CA . ASN A 1 143 ? -21.433 8.614 7.146 1.00 52.41 143 ASN A CA 1
ATOM 1125 C C . ASN A 1 143 ? -22.530 7.623 7.545 1.00 52.41 143 ASN A C 1
ATOM 1127 O O . ASN A 1 143 ? -23.706 7.930 7.255 1.00 52.41 143 ASN A O 1
#